Protein AF-A0A3D4R1G3-F1 (afdb_monomer)

Radius of gyration: 16.6 Å; Cα contacts (8 Å, |Δi|>4): 31; chains: 1; bounding box: 32×35×39 Å

pLDDT: mean 91.27, std 5.29, range [60.59, 97.06]

Structure (mmCIF, N/CA/C/O backbone):
data_AF-A0A3D4R1G3-F1
#
_entry.id   AF-A0A3D4R1G3-F1
#
loop_
_atom_site.group_PDB
_atom_site.id
_atom_site.type_symbol
_atom_site.label_atom_id
_atom_site.label_alt_id
_atom_site.label_comp_id
_atom_site.label_asym_id
_atom_site.label_entity_id
_atom_site.label_seq_id
_atom_site.pdbx_PDB_ins_code
_atom_site.Cartn_x
_atom_site.Cartn_y
_atom_site.Cartn_z
_atom_site.occupancy
_atom_site.B_iso_or_equiv
_atom_site.auth_seq_id
_atom_site.auth_comp_id
_atom_site.auth_asym_id
_atom_site.auth_atom_id
_atom_site.pdbx_PDB_model_num
ATOM 1 N N . MET A 1 1 ? 13.083 13.900 -12.550 1.00 60.59 1 MET A N 1
ATOM 2 C CA . MET A 1 1 ? 12.503 14.231 -11.228 1.00 60.59 1 MET A CA 1
ATOM 3 C C . MET A 1 1 ? 13.307 13.466 -10.190 1.00 60.59 1 MET A C 1
ATOM 5 O O . MET A 1 1 ? 13.535 12.290 -10.434 1.00 60.59 1 MET A O 1
ATOM 9 N N . ASN A 1 2 ? 13.777 14.075 -9.096 1.00 86.56 2 ASN A N 1
ATOM 10 C CA . ASN A 1 2 ? 14.500 13.319 -8.061 1.00 86.56 2 ASN A CA 1
ATOM 11 C C . ASN A 1 2 ? 13.610 12.178 -7.539 1.00 86.56 2 ASN A C 1
ATOM 13 O O . ASN A 1 2 ? 12.487 12.433 -7.096 1.00 86.56 2 ASN A O 1
ATOM 17 N N . GLU A 1 3 ? 14.105 10.939 -7.574 1.00 89.25 3 GLU A N 1
ATOM 18 C CA . GLU A 1 3 ? 13.387 9.747 -7.090 1.00 89.25 3 GLU A CA 1
ATOM 19 C C . GLU A 1 3 ? 12.895 9.937 -5.649 1.00 89.25 3 GLU A C 1
ATOM 21 O O . GLU A 1 3 ? 11.750 9.624 -5.331 1.00 89.25 3 GLU A O 1
ATOM 26 N N . LEU A 1 4 ? 13.717 10.582 -4.815 1.00 93.06 4 LEU A N 1
ATOM 27 C CA . LEU A 1 4 ? 13.399 10.944 -3.432 1.00 93.06 4 LEU A CA 1
ATOM 28 C C . LEU A 1 4 ? 12.160 11.842 -3.314 1.00 93.06 4 LEU A C 1
ATOM 30 O O . LEU A 1 4 ? 11.322 11.632 -2.441 1.00 93.06 4 LEU A O 1
ATOM 34 N N . LEU A 1 5 ? 12.023 12.830 -4.203 1.00 95.12 5 LEU A N 1
ATOM 35 C CA . LEU A 1 5 ? 10.887 13.751 -4.183 1.00 95.12 5 LEU A CA 1
ATOM 36 C C . LEU A 1 5 ? 9.603 13.036 -4.612 1.00 95.12 5 LEU A C 1
ATOM 38 O O . LEU A 1 5 ? 8.559 13.209 -3.990 1.00 95.12 5 LEU A O 1
ATOM 42 N N . THR A 1 6 ? 9.696 12.196 -5.644 1.00 92.88 6 THR A N 1
ATOM 43 C CA . THR A 1 6 ? 8.562 11.392 -6.122 1.00 92.88 6 THR A CA 1
ATOM 44 C C . THR A 1 6 ? 8.100 10.422 -5.033 1.00 92.88 6 THR A C 1
ATOM 46 O O . THR A 1 6 ? 6.910 10.366 -4.730 1.00 92.88 6 THR A O 1
ATOM 49 N N . GLY A 1 7 ? 9.043 9.745 -4.367 1.00 93.81 7 GLY A N 1
ATOM 50 C CA . GLY A 1 7 ? 8.770 8.878 -3.222 1.00 93.81 7 GLY A CA 1
ATOM 51 C C . GLY A 1 7 ? 8.083 9.620 -2.074 1.00 93.81 7 GLY A C 1
ATOM 52 O O . GLY A 1 7 ? 7.041 9.172 -1.595 1.00 93.81 7 GLY A O 1
ATOM 53 N N . ALA A 1 8 ? 8.591 10.795 -1.690 1.00 96.00 8 ALA A N 1
ATOM 54 C CA . ALA A 1 8 ? 7.997 11.613 -0.632 1.00 96.00 8 ALA A CA 1
ATOM 55 C C . ALA A 1 8 ? 6.548 12.024 -0.949 1.00 96.00 8 ALA A C 1
ATOM 57 O O . ALA A 1 8 ? 5.662 11.855 -0.111 1.00 96.00 8 ALA A O 1
ATOM 58 N N . ILE A 1 9 ? 6.285 12.496 -2.172 1.00 96.50 9 ILE A N 1
ATOM 59 C CA . ILE A 1 9 ? 4.935 12.882 -2.609 1.00 96.50 9 ILE A CA 1
ATOM 60 C C . ILE A 1 9 ? 3.991 11.676 -2.567 1.00 96.50 9 ILE A C 1
ATOM 62 O O . ILE A 1 9 ? 2.902 11.767 -1.996 1.00 96.50 9 ILE A O 1
ATOM 66 N N . THR A 1 10 ? 4.408 10.530 -3.118 1.00 95.25 10 THR A N 1
ATOM 67 C CA . THR A 1 10 ? 3.581 9.313 -3.096 1.00 95.25 10 THR A CA 1
ATOM 68 C C . THR A 1 10 ? 3.318 8.809 -1.677 1.00 95.25 10 THR A C 1
ATOM 70 O O . THR A 1 10 ? 2.201 8.386 -1.388 1.00 95.25 10 THR A O 1
ATOM 73 N N . GLY A 1 11 ? 4.292 8.920 -0.767 1.00 95.19 11 GLY A N 1
ATOM 74 C CA . GLY A 1 11 ? 4.143 8.531 0.636 1.00 95.19 11 GLY A CA 1
ATOM 75 C C . GLY A 1 11 ? 3.148 9.409 1.396 1.00 95.19 11 GLY A C 1
ATOM 76 O O . GLY A 1 11 ? 2.299 8.888 2.120 1.00 95.19 11 GLY A O 1
ATOM 77 N N . ILE A 1 12 ? 3.191 10.729 1.186 1.00 96.69 12 ILE A N 1
ATOM 78 C CA . ILE A 1 12 ? 2.220 11.666 1.774 1.00 96.69 12 ILE A CA 1
ATOM 79 C C . ILE A 1 12 ? 0.808 11.354 1.268 1.00 96.69 12 ILE A C 1
ATOM 81 O O . ILE A 1 12 ? -0.128 11.256 2.065 1.00 96.69 12 ILE A O 1
ATOM 85 N N . LEU A 1 13 ? 0.651 11.151 -0.044 1.00 96.94 13 LEU A N 1
ATOM 86 C CA . LEU A 1 13 ? -0.645 10.838 -0.643 1.00 96.94 13 LEU A CA 1
ATOM 87 C C . LEU A 1 13 ? -1.197 9.503 -0.118 1.00 96.94 13 LEU A C 1
ATOM 89 O O . LEU A 1 13 ? -2.367 9.420 0.255 1.00 96.94 13 LEU A O 1
ATOM 93 N N . PHE A 1 14 ? -0.342 8.482 -0.022 1.00 94.50 14 PHE A N 1
ATOM 94 C CA . PHE A 1 14 ? -0.692 7.183 0.545 1.00 94.50 14 PHE A CA 1
ATOM 95 C C . PHE A 1 14 ? -1.155 7.305 2.002 1.00 94.50 14 PHE A C 1
ATOM 97 O O . PHE A 1 14 ? -2.232 6.817 2.352 1.00 94.50 14 PHE A O 1
ATOM 104 N N . GLY A 1 15 ? -0.397 8.017 2.841 1.00 93.75 15 GLY A N 1
ATOM 105 C CA . GLY A 1 15 ? -0.755 8.253 4.240 1.00 93.75 15 GLY A CA 1
ATOM 106 C C . GLY A 1 15 ? -2.099 8.971 4.388 1.00 93.75 15 GLY A C 1
ATOM 107 O O . GLY A 1 15 ? -2.939 8.554 5.187 1.00 93.75 15 GLY A O 1
ATOM 108 N N . PHE A 1 16 ? -2.348 9.998 3.573 1.00 95.75 16 PHE A N 1
ATOM 109 C CA . PHE A 1 16 ? -3.616 10.728 3.570 1.00 95.75 16 PHE A CA 1
ATOM 110 C C . PHE A 1 16 ? -4.812 9.830 3.211 1.00 95.75 16 PHE A C 1
ATO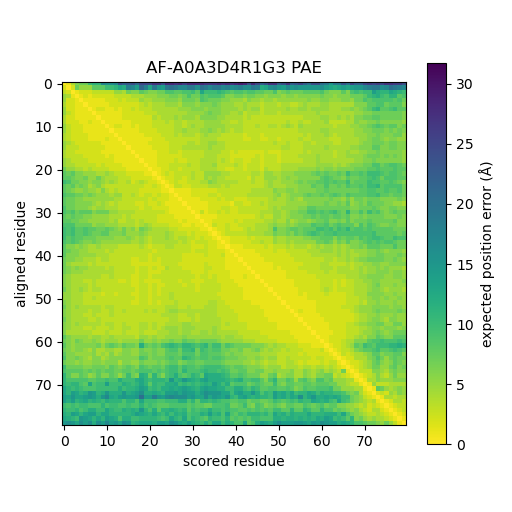M 112 O O . PHE A 1 16 ? -5.830 9.840 3.909 1.00 95.75 16 PHE A O 1
ATOM 119 N N . ILE A 1 17 ? -4.686 9.012 2.159 1.00 93.94 17 ILE A N 1
ATOM 120 C CA . ILE A 1 17 ? -5.741 8.078 1.735 1.00 93.94 17 ILE A CA 1
ATOM 121 C C . ILE A 1 17 ? -6.026 7.052 2.839 1.00 93.94 17 ILE A C 1
ATOM 123 O O . ILE A 1 17 ? -7.188 6.794 3.156 1.00 93.94 17 ILE A O 1
ATOM 127 N N . MET A 1 18 ? -4.982 6.517 3.475 1.00 92.19 18 MET A N 1
ATOM 128 C CA . MET A 1 18 ? -5.115 5.538 4.557 1.00 92.19 18 MET A CA 1
ATOM 129 C C . MET A 1 18 ? -5.808 6.111 5.800 1.00 92.19 18 MET A C 1
ATOM 131 O O . MET A 1 18 ? -6.657 5.446 6.399 1.00 92.19 18 MET A O 1
ATOM 135 N N . GLN A 1 19 ? -5.506 7.359 6.167 1.00 91.88 19 GLN A N 1
ATOM 136 C CA . GLN A 1 19 ? -6.196 8.057 7.258 1.00 91.88 19 GLN A CA 1
ATOM 137 C C . GLN A 1 19 ? -7.682 8.266 6.932 1.00 91.88 19 GLN A C 1
ATOM 139 O O . GLN A 1 19 ? -8.560 7.983 7.756 1.00 91.88 19 GL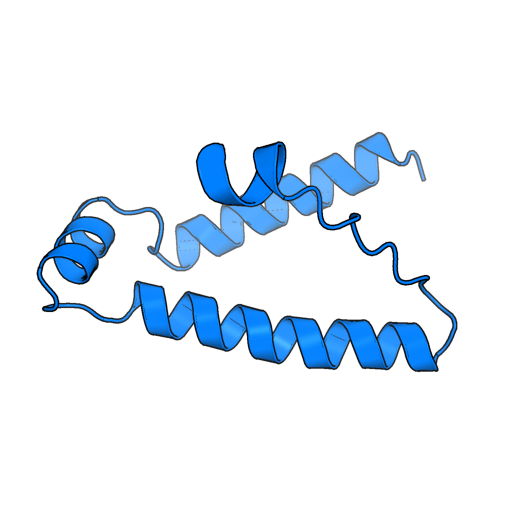N A O 1
ATOM 144 N N . LYS A 1 20 ? -7.987 8.680 5.696 1.00 92.06 20 LYS A N 1
ATOM 145 C CA . LYS A 1 20 ? -9.367 8.864 5.225 1.00 92.06 20 LYS A CA 1
ATOM 146 C C . LYS A 1 20 ? -10.157 7.552 5.187 1.00 92.06 20 LYS A C 1
ATOM 148 O O . LYS A 1 20 ? -11.349 7.562 5.478 1.00 92.06 20 LYS A O 1
ATOM 153 N N . ALA A 1 21 ? -9.503 6.425 4.906 1.00 89.94 21 ALA A N 1
ATOM 154 C CA . ALA A 1 21 ? -10.120 5.099 4.928 1.00 89.94 21 ALA A CA 1
ATOM 155 C C . ALA A 1 21 ? -10.445 4.586 6.349 1.00 89.94 21 ALA A C 1
ATOM 157 O O . ALA A 1 21 ? -11.126 3.573 6.488 1.00 89.94 21 ALA A O 1
ATOM 158 N N . GLN A 1 22 ? -9.980 5.265 7.410 1.00 89.69 22 GLN A N 1
ATOM 159 C CA . GLN A 1 22 ? -10.225 4.929 8.826 1.00 89.69 22 GLN A CA 1
ATOM 160 C C . GLN A 1 22 ? -9.709 3.546 9.266 1.00 89.69 22 GLN A C 1
ATOM 162 O O . GLN A 1 22 ? -9.961 3.125 10.393 1.00 89.69 22 GLN A O 1
ATOM 167 N N . VAL A 1 23 ? -8.941 2.853 8.422 1.00 88.75 23 VAL A N 1
ATOM 168 C CA . VAL A 1 23 ? -8.388 1.518 8.714 1.00 88.75 23 VAL A CA 1
ATOM 169 C C . VAL A 1 23 ? -7.255 1.545 9.745 1.00 88.75 23 VAL A C 1
ATOM 171 O O . VAL A 1 23 ? -6.930 0.521 10.336 1.00 88.75 23 VAL A O 1
ATOM 174 N N . ILE A 1 24 ? -6.682 2.725 10.005 1.00 88.69 24 ILE A N 1
ATOM 175 C CA . ILE A 1 24 ? -5.633 2.926 11.018 1.00 88.69 24 ILE A CA 1
ATOM 176 C C . ILE A 1 24 ? -6.238 3.108 12.425 1.00 88.69 24 ILE A C 1
ATOM 178 O O . ILE A 1 24 ? -5.532 3.011 13.425 1.00 88.69 24 ILE A O 1
ATOM 182 N N . ARG A 1 25 ? -7.550 3.355 12.544 1.00 90.38 25 ARG A N 1
ATOM 183 C CA . ARG A 1 25 ? -8.168 3.624 13.848 1.00 90.38 25 ARG A CA 1
ATOM 184 C C . ARG A 1 25 ? -8.207 2.384 14.730 1.00 90.38 25 ARG A C 1
ATOM 186 O O . ARG A 1 25 ? -8.655 1.324 14.294 1.00 90.38 25 ARG A O 1
ATOM 193 N N . TYR A 1 26 ? -7.846 2.575 15.998 1.00 90.06 26 TYR A N 1
ATOM 194 C CA . TYR A 1 26 ? -7.850 1.529 17.019 1.00 90.06 26 TYR A CA 1
ATOM 195 C C . TYR A 1 26 ? -9.192 0.789 17.100 1.00 90.06 26 TYR A C 1
ATOM 197 O O . TYR A 1 26 ? -9.217 -0.437 17.066 1.00 90.06 26 TYR A O 1
ATOM 205 N N . ASP A 1 27 ? -10.310 1.520 17.094 1.00 89.19 27 ASP A N 1
ATOM 206 C CA . ASP A 1 27 ? -11.654 0.933 17.183 1.00 89.19 27 ASP A CA 1
ATOM 207 C C . ASP A 1 27 ? -11.926 -0.080 16.062 1.00 89.19 27 ASP A C 1
ATOM 209 O O . ASP A 1 27 ? -12.503 -1.143 16.289 1.00 89.19 27 ASP A O 1
ATOM 213 N N . ARG A 1 28 ? -11.474 0.235 14.841 1.00 88.50 28 ARG A N 1
ATOM 214 C CA . ARG A 1 28 ? -11.650 -0.623 13.664 1.00 88.50 28 ARG A CA 1
ATOM 215 C C . ARG A 1 28 ? -10.729 -1.833 13.717 1.00 88.50 28 ARG A C 1
ATOM 217 O O . ARG A 1 28 ? -11.144 -2.919 13.325 1.00 88.50 28 ARG A O 1
ATOM 224 N N . GLN A 1 29 ? -9.513 -1.668 14.233 1.00 88.94 29 GLN A N 1
ATOM 225 C CA . GLN A 1 29 ? -8.584 -2.782 14.431 1.00 88.94 29 GLN A CA 1
ATOM 226 C C . GLN A 1 29 ? -9.104 -3.751 15.490 1.00 88.94 29 GLN A C 1
ATOM 228 O O . GLN A 1 29 ? -9.130 -4.959 15.261 1.00 88.94 29 GLN A O 1
ATOM 233 N N . LEU A 1 30 ? -9.605 -3.233 16.612 1.00 93.06 30 LEU A N 1
ATOM 234 C CA . LEU A 1 30 ? -10.193 -4.061 17.657 1.00 93.06 30 LEU A CA 1
ATOM 235 C C . LEU A 1 30 ? -11.475 -4.750 17.170 1.00 93.06 30 LEU A C 1
ATOM 237 O O . LEU A 1 30 ? -11.682 -5.927 17.455 1.00 93.06 30 LEU A O 1
ATOM 241 N N . GLY A 1 31 ? -12.308 -4.057 16.389 1.00 92.00 31 GLY A N 1
ATOM 242 C CA . GLY A 1 31 ? -13.484 -4.642 15.742 1.00 92.00 31 GLY A CA 1
ATOM 243 C C . GLY A 1 31 ? -13.133 -5.789 14.790 1.00 92.00 31 GLY A C 1
ATOM 244 O O . GLY A 1 31 ? -13.825 -6.810 14.793 1.00 92.00 31 GLY A O 1
ATOM 245 N N . ALA A 1 32 ? -12.034 -5.667 14.041 1.00 92.06 32 ALA A N 1
ATOM 246 C CA . ALA A 1 32 ? -11.531 -6.734 13.179 1.00 92.06 32 ALA A CA 1
ATOM 247 C C . ALA A 1 32 ? -11.037 -7.943 13.989 1.00 92.06 32 ALA A C 1
ATOM 249 O O . ALA A 1 32 ? -11.423 -9.070 13.688 1.00 92.06 32 ALA A O 1
ATOM 250 N N . LEU A 1 33 ? -10.264 -7.718 15.059 1.00 91.81 33 LEU A N 1
ATOM 251 C CA . LEU A 1 33 ? -9.776 -8.787 15.945 1.00 91.81 33 LEU A CA 1
ATOM 252 C C . LEU A 1 33 ? -10.913 -9.522 16.664 1.00 91.81 33 LEU A C 1
ATOM 254 O O . LEU A 1 33 ? -10.847 -10.731 16.867 1.00 91.81 33 LEU A O 1
ATOM 258 N N . ARG A 1 34 ? -11.977 -8.802 17.029 1.00 93.62 34 ARG A N 1
ATOM 259 C CA . ARG A 1 34 ? -13.176 -9.365 17.670 1.00 93.62 34 ARG A CA 1
ATOM 260 C C . ARG A 1 34 ? -14.148 -10.011 16.684 1.00 93.62 34 ARG A C 1
ATOM 262 O O . ARG A 1 34 ? -15.214 -10.456 17.096 1.00 93.62 34 ARG A O 1
ATOM 269 N N . LEU A 1 35 ? -13.806 -10.033 15.399 1.00 91.94 35 LEU A N 1
ATOM 270 C CA . LEU A 1 35 ? -14.642 -10.517 14.305 1.00 91.94 35 LEU A CA 1
ATOM 271 C C . LEU A 1 35 ? -15.997 -9.795 14.151 1.00 91.94 35 LEU A C 1
ATOM 273 O O . LEU A 1 35 ? -16.924 -10.323 13.544 1.00 91.94 35 LEU A O 1
ATOM 277 N N . GLN A 1 36 ? -16.115 -8.578 14.681 1.00 91.31 36 GLN A N 1
ATOM 278 C CA . GLN A 1 36 ? -17.345 -7.779 14.651 1.00 91.31 36 GLN A CA 1
ATOM 279 C C . GLN A 1 36 ? -17.375 -6.806 13.471 1.00 91.31 36 GLN A C 1
ATOM 281 O O . GLN A 1 36 ? -18.439 -6.519 12.930 1.00 91.31 36 GLN A O 1
ATOM 286 N N . ASP A 1 37 ? -16.207 -6.312 13.057 1.00 87.38 37 ASP A N 1
ATOM 287 C CA . ASP A 1 37 ? -16.067 -5.365 11.955 1.00 87.38 37 ASP A CA 1
ATOM 288 C C . ASP A 1 37 ? -15.019 -5.856 10.948 1.00 87.38 37 ASP A C 1
ATOM 290 O O . ASP A 1 37 ? -13.813 -5.701 11.125 1.00 87.38 37 ASP A O 1
ATOM 294 N N . MET A 1 38 ? -15.497 -6.432 9.845 1.00 90.50 38 MET A N 1
ATOM 295 C CA . MET A 1 38 ? -14.658 -6.923 8.743 1.00 90.50 38 MET A CA 1
ATOM 296 C C . MET A 1 38 ? -14.253 -5.830 7.742 1.00 90.50 38 MET A C 1
ATOM 298 O O . MET A 1 38 ? -13.746 -6.142 6.663 1.00 90.50 38 MET A O 1
ATOM 302 N N . THR A 1 39 ? -14.484 -4.548 8.039 1.00 88.56 39 THR A N 1
ATOM 303 C CA . THR A 1 39 ? -14.190 -3.447 7.105 1.00 88.56 39 THR A CA 1
ATOM 304 C C . THR A 1 39 ? -12.713 -3.395 6.726 1.00 88.56 39 THR A C 1
ATOM 306 O O . THR A 1 39 ? -12.400 -3.210 5.553 1.00 88.56 39 THR A O 1
ATOM 309 N N . ILE A 1 40 ? -11.802 -3.619 7.682 1.00 90.50 40 ILE A N 1
ATOM 310 C CA . ILE A 1 40 ? -10.354 -3.629 7.412 1.00 90.50 40 ILE A CA 1
ATOM 311 C C . ILE A 1 40 ? -9.990 -4.761 6.450 1.00 90.50 40 ILE A C 1
ATOM 313 O O . ILE A 1 40 ? -9.295 -4.525 5.466 1.00 90.50 40 ILE A O 1
ATOM 317 N N . VAL A 1 41 ? -10.501 -5.971 6.691 1.00 91.00 41 VAL A N 1
ATOM 318 C CA . VAL A 1 41 ? -10.224 -7.139 5.843 1.00 91.00 41 VAL A CA 1
ATOM 319 C C . VAL A 1 41 ? -10.749 -6.912 4.425 1.00 91.00 41 VAL A C 1
ATOM 321 O O . VAL A 1 41 ? -10.015 -7.106 3.458 1.00 91.00 41 VAL A O 1
ATOM 324 N N . LYS A 1 42 ? -11.990 -6.424 4.284 1.00 91.38 42 LYS A N 1
ATOM 325 C CA . LYS A 1 42 ? -12.565 -6.093 2.970 1.00 91.38 42 LYS A CA 1
ATOM 326 C C . LYS A 1 42 ? -11.752 -5.024 2.249 1.00 91.38 42 LYS A C 1
ATOM 328 O O . LYS A 1 42 ? -11.506 -5.163 1.053 1.00 91.38 42 LYS A O 1
ATOM 333 N N . PHE A 1 43 ? -11.321 -3.981 2.958 1.00 93.50 43 PHE A N 1
ATOM 334 C CA . PHE A 1 43 ? -10.478 -2.935 2.388 1.00 93.50 43 PHE A CA 1
ATOM 335 C C . PHE A 1 43 ? -9.156 -3.511 1.880 1.00 93.50 43 PHE A C 1
ATOM 337 O O . PHE A 1 43 ? -8.814 -3.301 0.721 1.00 93.50 43 PHE A O 1
ATOM 344 N N . MET A 1 44 ? -8.456 -4.295 2.705 1.00 93.62 44 MET A N 1
ATOM 345 C CA . MET A 1 44 ? -7.181 -4.901 2.323 1.00 93.62 44 MET A CA 1
ATOM 346 C C . MET A 1 44 ? -7.316 -5.804 1.096 1.00 93.62 44 MET A C 1
ATOM 348 O O . MET A 1 44 ? -6.563 -5.638 0.140 1.00 93.62 44 MET A O 1
ATOM 352 N N . LEU A 1 45 ? -8.308 -6.698 1.071 1.00 95.12 45 LEU A N 1
ATOM 353 C CA . LEU A 1 45 ? -8.534 -7.583 -0.076 1.00 95.12 45 LEU A CA 1
ATOM 354 C C . LEU A 1 45 ? -8.895 -6.803 -1.347 1.00 95.12 45 LEU A C 1
ATOM 356 O O . LEU A 1 45 ? -8.374 -7.103 -2.419 1.00 95.12 45 LEU A O 1
ATOM 360 N N . THR A 1 46 ? -9.732 -5.769 -1.232 1.00 94.81 46 THR A N 1
ATOM 361 C CA . THR A 1 46 ? -10.103 -4.923 -2.378 1.00 94.81 46 THR A CA 1
ATOM 362 C C . THR A 1 46 ? -8.881 -4.201 -2.941 1.00 94.81 46 THR A C 1
ATOM 364 O O . THR A 1 46 ? -8.676 -4.194 -4.152 1.00 94.81 46 THR A O 1
ATOM 367 N N . VAL A 1 47 ? -8.035 -3.638 -2.072 1.00 94.75 47 VAL A N 1
ATOM 368 C CA . VAL A 1 47 ? -6.796 -2.963 -2.481 1.00 94.75 47 VAL A CA 1
ATOM 369 C C . VAL A 1 47 ? -5.856 -3.931 -3.195 1.00 94.75 47 VAL A C 1
ATOM 371 O O . VAL A 1 47 ? -5.333 -3.575 -4.246 1.00 94.75 47 VAL A O 1
ATOM 374 N N . VAL A 1 48 ? -5.680 -5.156 -2.685 1.00 95.31 48 VAL A N 1
ATOM 375 C C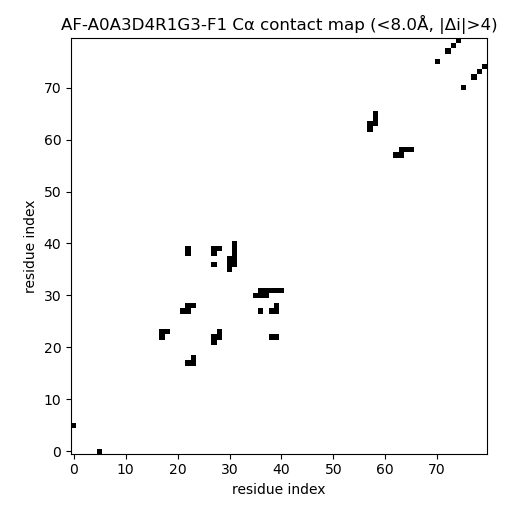A . VAL A 1 48 ? -4.830 -6.175 -3.327 1.00 95.31 48 VAL A CA 1
ATOM 376 C C . VAL A 1 48 ? -5.335 -6.518 -4.729 1.00 95.31 48 VAL A C 1
ATOM 378 O O . VAL A 1 48 ? -4.543 -6.534 -5.668 1.00 95.31 48 VAL A O 1
ATOM 381 N N . ILE A 1 49 ? -6.642 -6.739 -4.900 1.00 97.06 49 ILE A N 1
ATOM 382 C CA . ILE A 1 49 ? -7.224 -7.083 -6.207 1.00 97.06 49 ILE A CA 1
ATOM 383 C C . ILE A 1 49 ? -7.069 -5.923 -7.199 1.00 97.06 49 ILE A C 1
ATOM 385 O O . ILE A 1 49 ? -6.625 -6.132 -8.327 1.00 97.06 49 ILE A O 1
ATOM 389 N N . VAL A 1 50 ? -7.389 -4.694 -6.785 1.00 96.81 50 VAL A N 1
ATOM 390 C CA . VAL A 1 50 ? -7.266 -3.504 -7.645 1.00 96.81 50 VAL A CA 1
ATOM 391 C C . VAL A 1 50 ? -5.804 -3.249 -8.021 1.00 96.81 50 VAL A C 1
ATOM 393 O O . VAL A 1 50 ? -5.505 -2.987 -9.187 1.00 96.81 50 VAL A O 1
ATOM 396 N N . ALA A 1 51 ? -4.884 -3.370 -7.060 1.00 95.69 51 ALA A N 1
ATOM 397 C CA . ALA A 1 51 ? -3.455 -3.216 -7.303 1.00 95.69 51 ALA A CA 1
ATOM 398 C C . ALA A 1 51 ? -2.928 -4.289 -8.259 1.00 95.69 51 ALA A C 1
ATOM 400 O O . ALA A 1 51 ? -2.179 -3.958 -9.170 1.00 95.69 51 ALA A O 1
ATOM 401 N N . MET A 1 52 ? -3.348 -5.548 -8.100 1.00 96.06 52 MET A N 1
ATOM 402 C CA . MET A 1 52 ? -2.972 -6.638 -9.000 1.00 96.06 52 MET A CA 1
ATOM 403 C C . MET A 1 52 ? -3.349 -6.306 -10.447 1.00 96.06 52 MET A C 1
ATOM 405 O O . MET A 1 52 ? -2.484 -6.336 -11.317 1.00 96.06 52 MET A O 1
ATOM 409 N N . VAL A 1 53 ? -4.605 -5.922 -10.699 1.00 96.94 53 VAL A N 1
ATOM 410 C CA . VAL A 1 53 ? -5.063 -5.554 -12.051 1.00 96.94 53 VAL A CA 1
ATOM 411 C C . VAL A 1 53 ?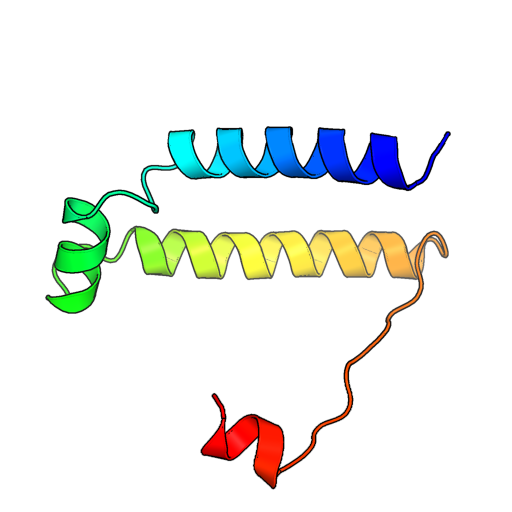 -4.263 -4.370 -12.603 1.00 96.94 53 VAL A C 1
ATOM 413 O O . VAL A 1 53 ? -3.805 -4.420 -13.741 1.00 96.94 53 VAL A O 1
ATOM 416 N N . GLY A 1 54 ? -4.040 -3.328 -11.796 1.00 95.75 54 GLY A N 1
ATOM 417 C CA . GLY A 1 54 ? -3.275 -2.153 -12.219 1.00 95.75 54 GLY A CA 1
ATOM 418 C C . GLY A 1 54 ? -1.812 -2.467 -12.549 1.00 95.75 54 GLY A C 1
ATOM 419 O O . GLY A 1 54 ? -1.311 -2.033 -13.584 1.00 95.75 54 GLY A O 1
ATOM 420 N N . ILE A 1 55 ? -1.134 -3.244 -11.698 1.00 95.56 55 ILE A N 1
ATOM 421 C CA . ILE A 1 55 ? 0.276 -3.625 -11.870 1.00 95.56 55 ILE A CA 1
ATOM 422 C C . ILE A 1 55 ? 0.449 -4.490 -13.119 1.00 95.56 55 ILE A C 1
ATOM 424 O O . ILE A 1 55 ? 1.334 -4.201 -13.918 1.00 95.56 55 ILE A O 1
ATOM 428 N N . TYR A 1 56 ? -0.385 -5.515 -13.323 1.00 95.06 56 TYR A N 1
ATOM 429 C CA . TYR A 1 56 ? -0.267 -6.364 -14.514 1.00 95.06 56 TYR A CA 1
ATOM 430 C C . TYR A 1 56 ? -0.561 -5.593 -15.805 1.00 95.06 56 TYR A C 1
ATOM 432 O O . TYR A 1 56 ? 0.167 -5.759 -16.774 1.00 95.06 56 TYR A O 1
ATOM 440 N N . LEU A 1 57 ? -1.514 -4.656 -15.796 1.00 96.06 57 LEU A N 1
ATOM 441 C CA . LEU A 1 57 ? -1.750 -3.770 -16.941 1.00 96.06 57 LEU A CA 1
ATOM 442 C C . LEU A 1 57 ? -0.503 -2.929 -17.267 1.00 96.06 57 LEU A C 1
ATOM 444 O O . LEU A 1 57 ? -0.075 -2.857 -18.416 1.00 96.06 57 LEU A O 1
ATOM 448 N N . LEU A 1 58 ? 0.117 -2.314 -16.255 1.00 95.31 58 LEU A N 1
ATOM 449 C CA . LEU A 1 58 ? 1.361 -1.548 -16.418 1.00 95.31 58 LEU A CA 1
ATOM 450 C C . LEU A 1 58 ? 2.526 -2.424 -16.907 1.00 95.31 58 LEU A C 1
ATOM 452 O O . LEU A 1 58 ? 3.382 -1.948 -17.658 1.00 95.31 58 LEU A O 1
ATOM 456 N N . TYR A 1 59 ? 2.570 -3.682 -16.466 1.00 94.81 59 TYR A N 1
ATOM 457 C CA . TYR A 1 59 ? 3.567 -4.663 -16.883 1.00 94.81 59 TYR A CA 1
ATOM 458 C C . TYR A 1 59 ? 3.394 -5.046 -18.355 1.00 94.81 59 TYR A C 1
ATOM 460 O O . TYR A 1 59 ? 4.367 -4.997 -19.105 1.00 94.81 59 TYR A O 1
ATOM 468 N N . ASP A 1 60 ? 2.162 -5.319 -18.789 1.00 93.56 60 ASP A N 1
ATOM 469 C CA . ASP A 1 60 ? 1.835 -5.670 -20.176 1.00 93.56 60 ASP A CA 1
ATOM 470 C C . ASP A 1 60 ? 2.122 -4.511 -21.148 1.00 93.56 60 ASP A C 1
ATOM 472 O O . ASP A 1 60 ? 2.516 -4.732 -22.292 1.00 93.56 60 ASP A O 1
ATOM 476 N N . LEU A 1 61 ? 2.002 -3.261 -20.684 1.00 95.94 61 LEU A N 1
ATOM 477 C CA . LEU A 1 61 ? 2.398 -2.062 -21.435 1.00 95.94 61 LEU A CA 1
ATOM 478 C C . LEU A 1 61 ? 3.921 -1.820 -21.474 1.00 95.94 61 LEU A C 1
ATOM 480 O O . LEU A 1 61 ? 4.371 -0.860 -22.100 1.00 95.94 61 LEU A O 1
ATOM 484 N N . GLY A 1 62 ? 4.726 -2.642 -20.796 1.00 93.12 62 GLY A N 1
ATOM 485 C CA . GLY A 1 62 ? 6.186 -2.511 -20.750 1.00 93.12 62 GLY A CA 1
ATOM 486 C C . GLY A 1 62 ? 6.699 -1.330 -19.916 1.00 93.12 62 GLY A C 1
ATOM 487 O O . GLY A 1 62 ? 7.875 -0.978 -20.012 1.00 93.12 62 GLY A O 1
ATOM 488 N N . LEU A 1 63 ? 5.843 -0.710 -19.096 1.00 92.75 63 LEU A N 1
ATOM 489 C CA . LEU A 1 63 ? 6.185 0.475 -18.297 1.00 92.75 63 LEU A CA 1
ATOM 490 C C . LEU A 1 63 ? 6.902 0.127 -16.986 1.00 92.75 63 LEU A C 1
ATOM 492 O O . LEU A 1 63 ? 7.577 0.978 -16.408 1.00 92.75 63 LEU A O 1
ATOM 496 N N . ILE A 1 64 ? 6.758 -1.110 -16.503 1.00 94.06 64 ILE A N 1
ATOM 497 C CA . ILE A 1 64 ? 7.346 -1.581 -15.243 1.00 94.06 64 ILE A CA 1
ATOM 498 C C . ILE A 1 64 ? 7.976 -2.969 -15.397 1.00 94.06 64 ILE A C 1
ATOM 500 O O . ILE A 1 64 ? 7.669 -3.714 -16.324 1.00 94.06 64 ILE A O 1
ATOM 504 N N . LYS A 1 65 ? 8.833 -3.349 -14.442 1.00 90.94 65 LYS A N 1
ATOM 505 C CA . LYS A 1 65 ? 9.375 -4.710 -14.311 1.00 90.94 65 LYS A CA 1
ATOM 506 C C . LYS A 1 65 ? 8.962 -5.303 -12.967 1.00 90.94 65 LYS A C 1
ATOM 508 O O . LYS A 1 65 ? 9.063 -4.632 -11.942 1.00 90.94 65 LYS A O 1
ATOM 513 N N . LEU A 1 66 ? 8.529 -6.562 -12.968 1.00 90.81 66 LEU A N 1
ATOM 514 C CA . LEU A 1 66 ? 8.223 -7.292 -11.739 1.00 90.81 66 LEU A CA 1
ATOM 515 C C . LEU A 1 66 ? 9.529 -7.655 -11.019 1.00 90.81 66 LEU A C 1
ATOM 517 O O . LEU A 1 66 ? 10.357 -8.386 -11.557 1.00 90.81 66 LEU A O 1
ATOM 521 N N . SER A 1 67 ? 9.705 -7.146 -9.800 1.00 89.44 67 SER A N 1
ATOM 522 C CA . SER A 1 67 ? 10.811 -7.502 -8.906 1.00 89.44 67 SER A CA 1
ATOM 523 C C . SER A 1 67 ? 10.257 -8.329 -7.748 1.00 89.44 67 SER A C 1
ATOM 525 O O . SER A 1 67 ? 9.758 -7.789 -6.761 1.00 89.44 67 SER A O 1
ATOM 527 N N . ILE A 1 68 ? 10.258 -9.654 -7.907 1.00 87.19 68 ILE A N 1
ATOM 528 C CA . ILE A 1 68 ? 9.699 -10.581 -6.917 1.00 87.19 68 ILE A CA 1
ATOM 529 C C . ILE A 1 68 ? 10.784 -10.902 -5.889 1.00 87.19 68 ILE A C 1
ATOM 531 O O . ILE A 1 68 ? 11.860 -11.384 -6.241 1.00 87.19 68 ILE A O 1
ATOM 535 N N . LYS A 1 69 ? 10.505 -10.647 -4.606 1.00 84.50 69 LYS A N 1
ATOM 536 C CA . LYS A 1 69 ? 11.429 -10.990 -3.518 1.00 84.50 69 LYS A CA 1
ATOM 537 C C . LYS A 1 69 ? 11.507 -12.510 -3.354 1.00 84.50 69 LYS A C 1
ATOM 539 O O . LYS A 1 69 ? 10.480 -13.176 -3.258 1.00 84.50 69 LYS A O 1
ATOM 544 N N . SER A 1 70 ? 12.724 -13.050 -3.298 1.00 85.56 70 SER A N 1
ATOM 545 C CA . SER A 1 70 ? 12.965 -14.490 -3.172 1.00 85.56 70 SER A CA 1
ATOM 546 C C . SER A 1 70 ? 12.378 -15.073 -1.884 1.00 85.56 70 SER A C 1
ATOM 548 O O . SER A 1 70 ? 12.420 -14.448 -0.819 1.00 85.56 70 SER A O 1
ATOM 550 N N . PHE A 1 71 ? 11.873 -16.305 -1.969 1.00 87.38 71 PHE A N 1
ATOM 551 C CA . PHE A 1 71 ? 11.346 -17.024 -0.815 1.00 87.38 71 PHE A CA 1
ATOM 552 C C . PHE A 1 71 ? 12.487 -17.631 0.017 1.00 87.38 71 PHE A C 1
ATOM 554 O O . PHE A 1 71 ? 13.093 -18.624 -0.379 1.00 87.38 71 PHE A O 1
ATOM 561 N N . ILE A 1 72 ? 12.788 -17.031 1.171 1.00 88.81 72 ILE A N 1
ATOM 562 C CA . ILE A 1 72 ? 13.775 -17.544 2.129 1.00 88.81 72 ILE A CA 1
ATOM 563 C C . ILE A 1 72 ? 12.998 -18.211 3.257 1.00 88.81 72 ILE A C 1
ATOM 565 O O . ILE A 1 72 ? 12.400 -17.518 4.073 1.00 88.81 72 ILE A O 1
ATOM 569 N N . VAL A 1 73 ? 13.012 -19.544 3.313 1.00 83.50 73 VAL A N 1
ATOM 570 C CA . VAL A 1 7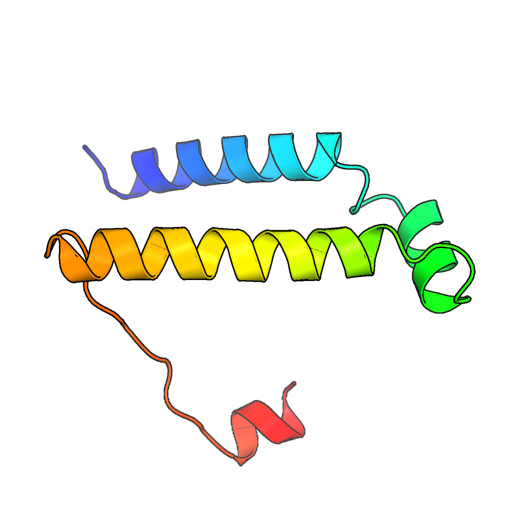3 ? 12.186 -20.331 4.248 1.00 83.50 73 VAL A CA 1
ATOM 571 C C . VAL A 1 73 ? 12.370 -19.871 5.697 1.00 83.50 73 VAL A C 1
ATOM 573 O O . VAL A 1 73 ? 11.396 -19.536 6.358 1.00 83.50 73 VAL A O 1
ATOM 576 N N . GLY A 1 74 ? 13.615 -19.774 6.176 1.00 85.38 74 GLY A N 1
ATOM 577 C CA . GLY A 1 74 ? 13.890 -19.350 7.554 1.00 85.38 74 GLY A CA 1
ATOM 578 C C . GLY A 1 74 ? 13.491 -17.899 7.839 1.00 85.38 74 GLY A C 1
ATOM 579 O O . GLY A 1 74 ? 12.952 -17.615 8.899 1.00 85.38 74 GLY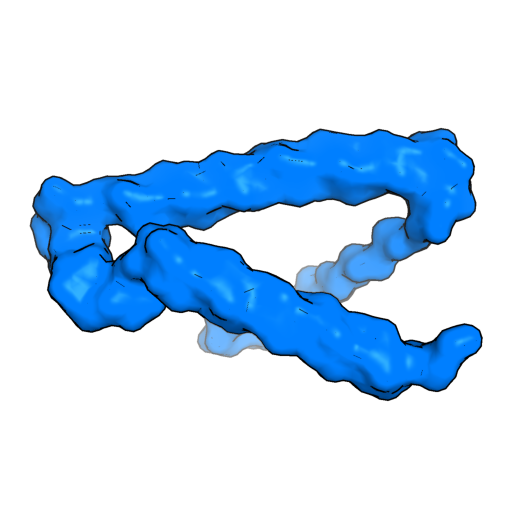 A O 1
ATOM 580 N N . GLY A 1 75 ? 13.704 -16.989 6.883 1.00 85.50 75 GLY A N 1
ATOM 581 C CA . GLY A 1 75 ? 13.379 -15.570 7.053 1.00 85.50 75 GLY A CA 1
ATOM 582 C C . GLY A 1 75 ? 11.882 -15.279 6.969 1.00 85.50 75 GLY A C 1
ATOM 583 O O . GLY A 1 75 ? 11.372 -14.498 7.757 1.00 85.50 75 GLY A O 1
ATOM 584 N N . ASN A 1 76 ? 11.174 -15.932 6.050 1.00 87.56 76 ASN A N 1
ATOM 585 C CA . ASN A 1 76 ? 9.766 -15.653 5.777 1.00 87.56 76 ASN A CA 1
ATOM 586 C C . ASN A 1 76 ? 8.818 -16.467 6.671 1.00 87.56 76 ASN A C 1
ATOM 588 O O . ASN A 1 76 ? 7.764 -15.971 7.037 1.00 87.56 76 ASN A O 1
ATOM 592 N N . VAL A 1 77 ? 9.156 -17.717 7.019 1.00 87.38 77 VAL A N 1
ATOM 593 C CA . VAL A 1 77 ? 8.267 -18.564 7.841 1.00 87.38 77 VAL A CA 1
ATOM 594 C C . VAL A 1 77 ? 8.414 -18.253 9.329 1.00 87.38 77 VAL A C 1
ATOM 596 O O . VAL A 1 77 ? 7.418 -18.245 10.043 1.00 87.38 77 VAL A O 1
ATOM 599 N N . LEU A 1 78 ? 9.639 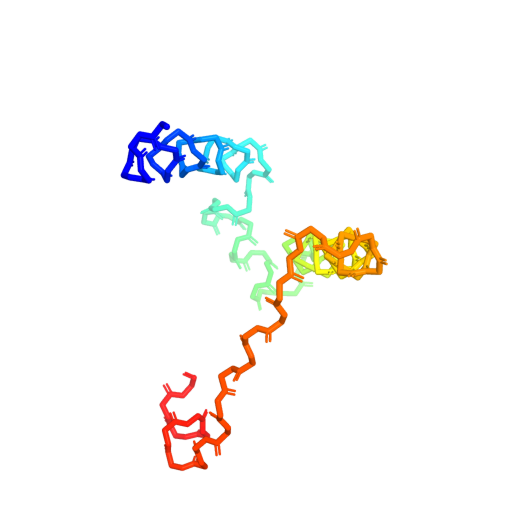-18.001 9.807 1.00 85.00 78 LEU A N 1
ATOM 600 C CA . LEU A 1 78 ? 9.880 -17.715 11.227 1.00 85.00 78 LEU A CA 1
ATOM 601 C C . LEU A 1 78 ? 9.846 -16.218 11.549 1.00 85.00 78 LEU A C 1
ATOM 603 O O . LEU A 1 78 ? 9.463 -15.85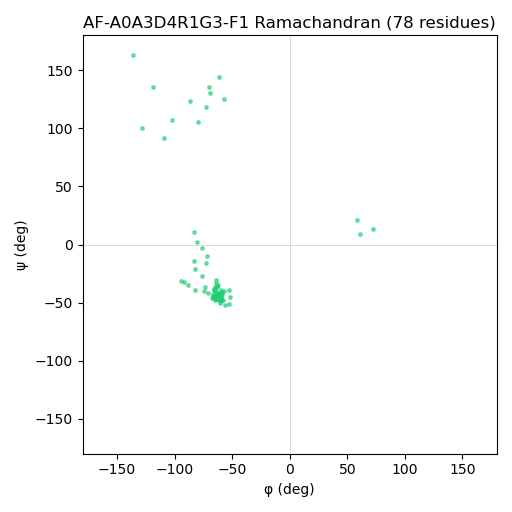6 12.656 1.00 85.00 78 LEU A O 1
ATOM 607 N N . GLY A 1 79 ? 10.262 -15.359 10.613 1.00 85.50 79 GLY A N 1
ATOM 608 C CA . GLY A 1 79 ? 10.263 -13.907 10.813 1.00 85.50 79 GLY A CA 1
ATOM 609 C C . GLY A 1 79 ? 8.878 -13.268 10.712 1.00 85.50 79 GLY A C 1
ATOM 610 O O . GLY A 1 79 ? 8.647 -12.251 11.367 1.00 85.50 79 GLY A O 1
ATOM 611 N N . GLY A 1 80 ? 7.969 -13.897 9.955 1.00 74.31 80 GLY A N 1
ATOM 612 C CA . GLY A 1 80 ? 6.692 -13.301 9.553 1.00 74.31 80 GLY A CA 1
ATOM 613 C C . GLY A 1 80 ? 6.838 -12.390 8.342 1.00 74.31 80 GLY A C 1
ATOM 614 O O . GLY A 1 80 ? 7.733 -11.515 8.350 1.00 74.31 80 GLY A O 1
#

Sequence (80 aa):
MNELLTGAITGILFGFIMQKAQVIRYDRQLGALRLQDMTIVKFMLTVVIVAMVGIYLLYDLGLIKLSIKSFIVGGNVLGG

Foldseek 3Di:
DPPVVVVVVVVVVVVVVVVVLVLPPPVQVVCVVVVNHCSNVVVVVVCVVVVVVVVVVCVVVVNDDDDDDDDDPCCPVVVD

Secondary structure (DSSP, 8-state):
--HHHHHHHHHHHHHHHHHHTTTT-HHHHHHHHTTS-THHHHHHHHHHHHHHHHHHHHHHTTS----PPP--HHHHHHH-

Mean predicted aligned error: 5.35 Å

Solvent-accessible surface area (backbone atoms only — not comparable to full-atom values): 4820 Å² total; per-residue (Å²)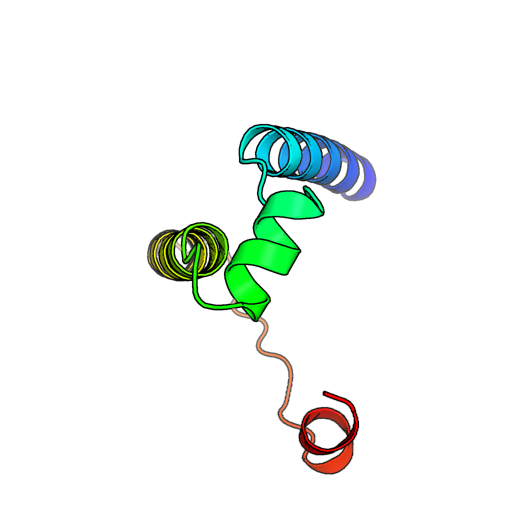: 128,62,66,68,58,56,50,51,54,52,50,53,52,50,52,52,53,46,58,73,67,46,59,78,38,66,70,47,48,50,26,39,75,69,71,74,32,60,64,51,60,54,49,54,55,51,50,52,56,54,48,51,56,53,52,52,52,39,39,77,70,66,76,53,79,93,83,78,81,80,91,46,66,72,58,52,70,74,65,100